Protein AF-A0A3D3RMQ7-F1 (afdb_monomer_lite)

Sequence (126 aa):
MVFPMMIIYILFLIFCTLYFTKMICRNYLRGLPLRHGQNEIISTIITLFIIVGQFLIPSIKQKLIIFLIFLLLLLLVYMIIGLHNRTNHSGNELLFFQREIHRDKVYIYLSIGLLLITLVFVYFTT

Radius of gyration: 16.41 Å; chains: 1; bounding box: 41×20×53 Å

Structure (mmCIF, N/CA/C/O backbone):
data_AF-A0A3D3RMQ7-F1
#
_entry.id   AF-A0A3D3RMQ7-F1
#
loop_
_atom_site.group_PDB
_atom_site.id
_atom_site.type_symbol
_atom_site.label_atom_id
_atom_site.label_alt_id
_atom_site.label_comp_id
_atom_site.label_asym_id
_atom_site.label_entity_id
_atom_site.label_seq_id
_atom_site.pdbx_PDB_ins_code
_atom_site.Cartn_x
_atom_site.Cartn_y
_atom_site.Cartn_z
_atom_site.occupancy
_atom_site.B_iso_or_equiv
_atom_site.auth_seq_id
_atom_site.auth_comp_id
_atom_site.auth_asym_id
_atom_site.auth_atom_id
_atom_site.pdbx_PDB_model_num
ATOM 1 N N . MET A 1 1 ? -4.777 10.181 28.155 1.00 53.06 1 MET A N 1
ATOM 2 C CA . MET A 1 1 ? -3.502 10.340 27.411 1.00 53.06 1 MET A CA 1
ATOM 3 C C . MET A 1 1 ? -3.515 9.704 26.002 1.00 53.06 1 MET A C 1
ATOM 5 O O . MET A 1 1 ? -2.459 9.438 25.452 1.00 53.06 1 MET A O 1
ATOM 9 N N . VAL A 1 2 ? -4.685 9.493 25.374 1.00 59.34 2 VAL A N 1
ATOM 10 C CA . VAL A 1 2 ? -4.815 8.739 24.099 1.00 59.34 2 VAL A CA 1
ATOM 11 C C . VAL A 1 2 ? -4.681 9.628 22.850 1.00 59.34 2 VAL A C 1
ATOM 13 O O . VAL A 1 2 ? -4.160 9.203 21.824 1.00 59.34 2 VAL A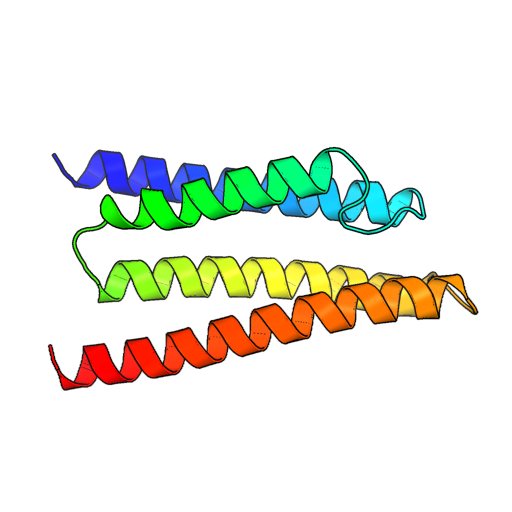 O 1
ATOM 16 N N . PHE A 1 3 ? -5.086 10.894 22.954 1.00 65.12 3 PHE A N 1
ATOM 17 C CA . PHE A 1 3 ? -5.038 11.870 21.861 1.00 65.12 3 PHE A CA 1
ATOM 18 C C . PHE A 1 3 ? -3.634 12.131 21.266 1.00 65.12 3 PHE A C 1
ATOM 20 O O . PHE A 1 3 ? -3.513 12.097 20.041 1.00 65.12 3 PHE A O 1
ATOM 27 N N . PRO A 1 4 ? -2.560 12.341 22.064 1.00 78.06 4 PRO A N 1
ATOM 28 C CA . PRO A 1 4 ? -1.233 12.607 21.498 1.00 78.06 4 PRO A CA 1
ATOM 29 C C . PRO A 1 4 ? -0.668 11.398 20.741 1.00 78.06 4 PRO A C 1
ATOM 31 O O . PRO A 1 4 ? -0.054 11.567 19.693 1.00 78.06 4 PRO A O 1
ATOM 34 N N . MET A 1 5 ? -0.939 10.175 21.209 1.00 76.06 5 MET A N 1
ATOM 35 C CA . MET A 1 5 ? -0.462 8.946 20.561 1.00 76.06 5 MET A CA 1
ATOM 36 C C . MET A 1 5 ? -1.142 8.706 19.208 1.00 76.06 5 MET A C 1
ATOM 38 O O . MET A 1 5 ? -0.488 8.281 18.258 1.00 76.06 5 MET A O 1
ATOM 42 N N . MET A 1 6 ? -2.432 9.038 19.086 1.00 80.56 6 MET A N 1
ATOM 43 C CA . MET A 1 6 ? -3.159 8.956 17.815 1.00 80.56 6 MET A CA 1
ATOM 44 C C . MET A 1 6 ? -2.609 9.944 16.777 1.00 80.56 6 MET A C 1
ATOM 46 O O . MET A 1 6 ? -2.425 9.573 15.620 1.00 80.56 6 MET A O 1
ATOM 50 N N . ILE A 1 7 ? -2.293 11.177 17.189 1.00 84.00 7 ILE A N 1
ATOM 51 C CA . ILE A 1 7 ? -1.677 12.184 16.309 1.00 84.00 7 ILE A CA 1
ATOM 52 C C . ILE A 1 7 ? -0.298 11.710 15.837 1.00 84.00 7 ILE A C 1
ATOM 54 O O . ILE A 1 7 ? -0.013 11.759 14.641 1.00 84.00 7 ILE A O 1
ATOM 58 N N . ILE A 1 8 ? 0.534 11.197 16.749 1.00 85.31 8 ILE A N 1
ATOM 59 C CA . ILE A 1 8 ? 1.855 10.643 16.415 1.00 85.31 8 ILE A CA 1
ATOM 60 C C . ILE A 1 8 ? 1.723 9.497 15.407 1.00 85.31 8 ILE A C 1
ATOM 62 O O . ILE A 1 8 ? 2.475 9.445 14.436 1.00 85.31 8 ILE A O 1
ATOM 66 N N . TYR A 1 9 ? 0.748 8.605 15.591 1.00 84.69 9 TYR A N 1
ATOM 67 C CA . TYR A 1 9 ? 0.524 7.494 14.671 1.00 84.69 9 TYR A CA 1
ATOM 68 C C . TYR A 1 9 ? 0.046 7.953 13.284 1.00 84.69 9 TYR A C 1
ATOM 70 O O . TYR A 1 9 ? 0.517 7.440 12.271 1.00 84.69 9 TYR A O 1
ATOM 78 N N . ILE A 1 10 ? -0.833 8.957 13.208 1.00 85.00 10 ILE A N 1
ATOM 79 C CA . ILE A 1 10 ? -1.254 9.543 11.925 1.00 85.00 10 ILE A CA 1
ATOM 80 C C . ILE A 1 10 ? -0.061 10.191 11.213 1.00 85.00 10 ILE A C 1
ATOM 82 O O . ILE A 1 10 ? 0.135 9.964 10.020 1.00 85.00 10 ILE A O 1
ATOM 86 N N . LEU A 1 11 ? 0.771 10.949 11.933 1.00 89.19 11 LEU A N 1
ATOM 87 C CA . LEU A 1 11 ? 1.998 11.521 11.372 1.00 89.19 11 LEU A CA 1
ATOM 88 C C . LEU A 1 11 ? 2.936 10.421 10.865 1.00 89.19 11 LEU A C 1
ATOM 90 O O . LEU A 1 11 ? 3.430 10.510 9.743 1.00 89.19 11 LEU A O 1
ATOM 94 N N . PHE A 1 12 ? 3.124 9.355 11.645 1.00 88.06 12 PHE A N 1
ATOM 95 C CA . PHE A 1 12 ? 3.898 8.185 11.237 1.00 88.06 12 PHE A CA 1
ATOM 96 C C . PHE A 1 12 ? 3.358 7.569 9.938 1.00 88.06 12 PHE A C 1
ATOM 98 O O . PHE A 1 12 ? 4.131 7.345 9.010 1.00 88.06 12 PHE A O 1
ATOM 105 N N . LEU A 1 13 ? 2.040 7.384 9.809 1.00 87.62 13 LEU A N 1
ATOM 106 C CA . LEU A 1 13 ? 1.416 6.882 8.580 1.00 87.62 13 LEU A CA 1
ATOM 107 C C . LEU A 1 13 ? 1.660 7.791 7.372 1.00 87.62 13 LEU A C 1
ATOM 109 O O . LEU A 1 13 ? 1.935 7.292 6.276 1.00 87.62 13 LEU A O 1
ATOM 113 N N . ILE A 1 14 ? 1.595 9.110 7.558 1.00 89.62 14 ILE A N 1
ATOM 114 C CA . ILE A 1 14 ? 1.910 10.081 6.503 1.00 89.62 14 ILE A CA 1
ATOM 115 C C . ILE A 1 14 ? 3.372 9.921 6.073 1.00 89.62 14 ILE A C 1
ATOM 117 O O . ILE A 1 14 ? 3.645 9.779 4.880 1.00 89.62 14 ILE A O 1
ATOM 121 N N . PHE A 1 15 ? 4.312 9.856 7.022 1.00 90.88 15 PHE A N 1
ATOM 122 C CA . PHE A 1 15 ? 5.728 9.638 6.718 1.00 90.88 15 PHE A CA 1
ATOM 123 C C . PHE A 1 15 ? 5.977 8.308 6.003 1.00 90.88 15 PHE A C 1
ATOM 125 O O . PHE A 1 15 ? 6.708 8.282 5.013 1.00 90.88 15 PHE A O 1
ATOM 132 N N . CYS A 1 16 ? 5.337 7.220 6.436 1.00 88.81 16 CYS A N 1
ATOM 133 C CA . CYS A 1 16 ? 5.419 5.929 5.758 1.00 88.81 16 CYS A CA 1
ATOM 134 C C . CYS A 1 16 ? 4.881 6.007 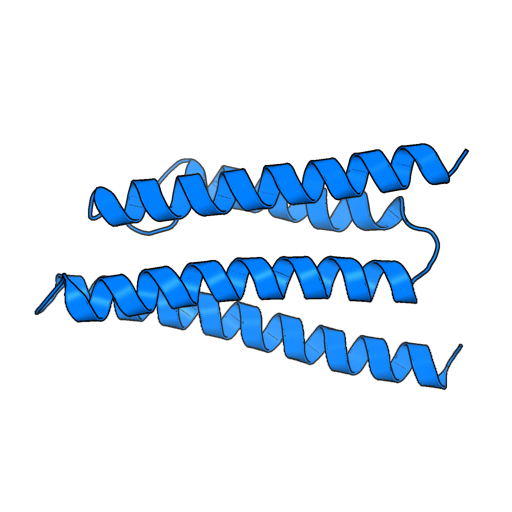4.326 1.00 88.81 16 CYS A C 1
ATOM 136 O O . CYS A 1 16 ? 5.506 5.481 3.410 1.00 88.81 16 CYS A O 1
ATOM 138 N N . THR A 1 17 ? 3.765 6.704 4.106 1.00 88.75 17 THR A N 1
ATOM 139 C CA . THR A 1 17 ? 3.175 6.888 2.769 1.00 88.75 17 THR A CA 1
ATOM 140 C C . THR A 1 17 ? 4.103 7.681 1.847 1.00 88.75 17 THR A C 1
ATOM 142 O O . THR A 1 17 ? 4.327 7.293 0.697 1.00 88.75 17 THR A O 1
ATOM 145 N N . LEU A 1 18 ? 4.694 8.768 2.352 1.00 91.50 18 LEU A N 1
ATOM 146 C CA . LEU A 1 18 ? 5.681 9.565 1.619 1.00 91.50 18 LEU A CA 1
ATOM 147 C C . LEU A 1 18 ? 6.934 8.744 1.300 1.00 91.50 18 LEU A C 1
ATOM 149 O O . LEU A 1 18 ? 7.438 8.793 0.177 1.00 91.50 18 LEU A O 1
ATOM 153 N N . TYR A 1 19 ? 7.411 7.957 2.266 1.00 90.06 19 TYR A N 1
ATOM 154 C CA . TYR A 1 19 ? 8.545 7.061 2.085 1.00 90.06 19 TYR A CA 1
ATOM 155 C C . TYR A 1 19 ? 8.268 6.018 1.000 1.00 90.06 19 TYR A C 1
ATOM 157 O O . TYR A 1 19 ? 9.067 5.895 0.071 1.00 90.06 19 TYR A O 1
ATOM 165 N N . PHE A 1 20 ? 7.126 5.323 1.067 1.00 87.69 20 PHE A N 1
ATOM 166 C CA . PHE A 1 20 ? 6.723 4.340 0.061 1.00 87.69 20 PHE A CA 1
ATOM 167 C C . PHE A 1 20 ? 6.641 4.962 -1.324 1.00 87.69 20 PHE A C 1
ATOM 169 O O . PHE A 1 20 ? 7.263 4.457 -2.253 1.00 87.69 20 PHE A O 1
ATOM 176 N N . THR A 1 21 ? 5.957 6.099 -1.453 1.00 90.62 21 THR A N 1
ATOM 177 C CA . THR A 1 21 ? 5.865 6.825 -2.725 1.00 90.62 21 THR A CA 1
ATOM 178 C C . THR A 1 21 ? 7.252 7.141 -3.279 1.00 90.62 21 THR A C 1
ATOM 180 O O . THR A 1 21 ? 7.558 6.804 -4.420 1.00 90.62 21 THR A O 1
ATOM 183 N N . LYS A 1 22 ? 8.135 7.729 -2.462 1.00 92.25 22 LYS A N 1
ATOM 184 C CA . LYS A 1 22 ? 9.502 8.080 -2.871 1.00 92.25 22 LYS A CA 1
ATOM 185 C C . LYS A 1 22 ? 10.302 6.855 -3.311 1.00 92.25 22 LYS A C 1
ATOM 187 O O . LYS A 1 22 ? 11.032 6.917 -4.297 1.00 92.25 22 LYS A O 1
ATOM 192 N N . MET A 1 23 ? 10.189 5.757 -2.574 1.00 90.56 23 MET A N 1
ATOM 193 C CA . MET A 1 23 ? 10.914 4.520 -2.838 1.00 90.56 23 MET A CA 1
ATOM 194 C C . MET A 1 23 ? 10.419 3.832 -4.121 1.00 90.56 23 MET A C 1
ATOM 196 O O . MET A 1 23 ? 11.251 3.512 -4.972 1.00 90.56 23 MET A O 1
ATOM 200 N N . ILE A 1 24 ? 9.101 3.711 -4.315 1.00 90.94 24 ILE A N 1
ATOM 201 C CA . ILE A 1 24 ? 8.499 3.157 -5.537 1.00 90.94 24 ILE A CA 1
ATOM 202 C C . ILE A 1 24 ? 8.884 4.020 -6.747 1.00 90.94 24 ILE A C 1
ATOM 204 O O . ILE A 1 24 ? 9.401 3.494 -7.731 1.00 90.94 24 ILE A O 1
A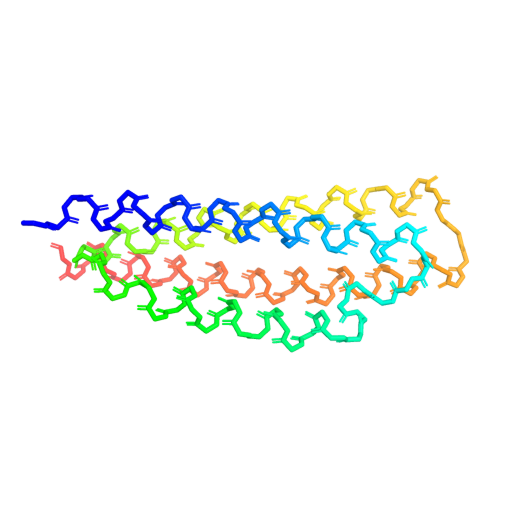TOM 208 N N . CYS A 1 25 ? 8.719 5.346 -6.664 1.00 90.31 25 CYS A N 1
ATOM 209 C CA . CYS A 1 25 ? 9.077 6.261 -7.752 1.00 90.31 25 CYS A CA 1
ATOM 210 C C . CYS A 1 25 ? 10.568 6.189 -8.103 1.00 90.31 25 CYS A C 1
ATOM 212 O O . CYS A 1 25 ? 10.926 6.173 -9.277 1.00 90.31 25 CYS A O 1
ATOM 214 N N . ARG A 1 26 ? 11.454 6.109 -7.102 1.00 91.62 26 ARG A N 1
ATOM 215 C CA . ARG A 1 26 ? 12.900 5.994 -7.334 1.00 91.62 26 ARG A CA 1
ATOM 216 C C . ARG A 1 26 ? 13.259 4.716 -8.089 1.00 91.62 26 ARG A C 1
ATOM 218 O O . ARG A 1 26 ? 14.104 4.769 -8.975 1.00 91.62 26 ARG A O 1
ATOM 225 N N . ASN A 1 27 ? 12.671 3.581 -7.716 1.00 91.62 27 ASN A N 1
ATOM 226 C CA . ASN A 1 27 ? 12.965 2.306 -8.370 1.00 91.62 27 ASN A CA 1
ATOM 227 C C . ASN A 1 27 ? 12.389 2.274 -9.788 1.00 91.62 27 ASN A C 1
ATOM 229 O O . ASN A 1 27 ? 13.093 1.888 -10.717 1.00 91.62 27 ASN A O 1
ATOM 233 N N . TYR A 1 28 ? 11.171 2.792 -9.953 1.00 91.00 28 TYR A N 1
ATOM 234 C CA . TYR A 1 28 ? 10.522 2.951 -11.249 1.00 91.00 28 TYR A CA 1
ATOM 235 C C . TYR A 1 28 ? 11.371 3.786 -12.223 1.00 91.00 28 TYR A C 1
ATOM 237 O O . TYR A 1 28 ? 11.666 3.330 -13.323 1.00 91.00 28 TYR A O 1
ATOM 245 N N . LEU A 1 29 ? 11.857 4.960 -11.798 1.00 89.25 29 LEU A N 1
ATOM 246 C CA . LEU A 1 29 ? 12.722 5.822 -12.621 1.00 89.25 29 LEU A CA 1
ATOM 247 C C . LEU A 1 29 ? 14.082 5.191 -12.961 1.00 89.25 29 LEU A C 1
ATOM 249 O O . LEU A 1 29 ? 14.746 5.635 -13.891 1.00 89.25 29 LEU A O 1
ATOM 253 N N . ARG A 1 30 ? 14.522 4.185 -12.199 1.00 90.06 30 ARG A N 1
ATOM 254 C CA . ARG A 1 30 ? 15.784 3.465 -12.423 1.00 90.06 30 ARG A CA 1
ATOM 255 C C . ARG A 1 30 ? 15.615 2.185 -13.244 1.00 90.06 30 ARG A C 1
ATOM 257 O O . ARG A 1 30 ? 16.593 1.462 -13.398 1.00 90.06 30 ARG A O 1
ATOM 264 N N . GLY A 1 31 ? 14.407 1.869 -13.716 1.00 88.81 31 GLY A N 1
ATOM 265 C CA . GLY A 1 31 ? 14.156 0.615 -14.433 1.00 88.81 31 GLY A CA 1
ATOM 266 C C . GLY A 1 31 ? 14.214 -0.631 -13.537 1.00 88.81 31 GLY A C 1
ATOM 267 O O . GLY A 1 31 ? 14.361 -1.742 -14.034 1.00 88.81 31 GLY A O 1
ATOM 268 N N . LEU A 1 32 ? 14.147 -0.464 -12.212 1.00 91.06 32 LEU A N 1
ATOM 269 C CA . LEU A 1 32 ? 14.256 -1.558 -11.246 1.00 91.06 32 LEU A CA 1
ATOM 270 C C . LEU A 1 32 ? 12.865 -2.040 -10.806 1.00 91.06 32 LEU A C 1
ATOM 272 O O . LEU A 1 32 ? 11.925 -1.240 -10.803 1.00 91.06 32 LEU A O 1
ATOM 276 N N . PRO A 1 33 ? 12.730 -3.302 -10.346 1.00 89.56 33 PRO A N 1
ATOM 277 C CA . PRO A 1 33 ? 11.514 -3.768 -9.681 1.00 89.56 33 PRO A CA 1
ATOM 278 C C . PRO A 1 33 ? 11.053 -2.777 -8.603 1.00 89.56 33 PRO A C 1
ATOM 280 O O . PRO A 1 33 ? 11.867 -2.245 -7.842 1.00 89.56 33 PRO A O 1
ATOM 283 N N . LEU A 1 34 ? 9.749 -2.532 -8.486 1.00 88.12 34 LEU A N 1
ATOM 284 C CA . LEU A 1 34 ? 9.205 -1.488 -7.610 1.00 88.12 34 LEU A CA 1
ATOM 285 C C . LEU A 1 34 ? 9.627 -1.676 -6.144 1.00 88.12 34 LEU A C 1
ATOM 287 O O . LEU A 1 34 ? 9.859 -0.696 -5.435 1.00 88.12 34 LEU A O 1
ATOM 291 N N . ARG A 1 35 ? 9.831 -2.926 -5.708 1.00 83.31 35 ARG A N 1
ATOM 292 C CA . ARG A 1 35 ? 10.314 -3.288 -4.362 1.00 83.31 35 ARG A CA 1
ATOM 293 C C . ARG A 1 35 ? 11.775 -3.755 -4.313 1.00 83.31 35 ARG A C 1
ATOM 295 O O . ARG A 1 35 ? 12.188 -4.353 -3.332 1.00 83.31 35 ARG A O 1
ATOM 302 N N . HIS A 1 36 ? 12.581 -3.466 -5.331 1.00 86.12 36 HIS A N 1
ATOM 303 C CA . HIS A 1 36 ? 13.916 -4.046 -5.504 1.00 86.12 36 HIS A CA 1
ATOM 304 C C . HIS A 1 36 ? 14.888 -3.831 -4.326 1.00 86.12 36 HIS A C 1
ATOM 306 O O . HIS A 1 36 ? 15.165 -2.688 -3.949 1.00 86.12 36 HIS A O 1
ATOM 312 N N . GLY A 1 37 ? 15.487 -4.917 -3.822 1.00 77.75 37 GLY A N 1
ATOM 313 C CA . GLY A 1 37 ? 16.580 -4.908 -2.839 1.00 77.75 37 GLY A CA 1
ATOM 314 C C . GLY A 1 37 ? 16.114 -4.763 -1.383 1.00 77.75 37 GLY A C 1
ATOM 315 O O . GLY A 1 37 ? 15.058 -5.255 -1.003 1.00 77.75 37 GLY A O 1
ATOM 316 N N . GLN A 1 38 ? 16.886 -4.045 -0.554 1.00 72.75 38 GLN A N 1
ATOM 317 C CA . GLN A 1 38 ? 16.584 -3.807 0.880 1.00 72.75 38 GLN A CA 1
ATOM 318 C C . GLN A 1 38 ? 15.209 -3.164 1.130 1.00 72.75 38 GLN A C 1
ATOM 320 O O . GLN A 1 38 ? 14.606 -3.296 2.190 1.00 72.75 38 GLN A O 1
ATOM 325 N N . ASN A 1 39 ? 14.715 -2.480 0.114 1.00 79.38 39 ASN A N 1
ATOM 326 C CA . ASN A 1 39 ? 13.386 -1.920 -0.029 1.00 79.38 39 ASN A CA 1
ATOM 327 C C . ASN A 1 39 ? 12.238 -2.906 0.272 1.00 79.38 39 ASN A C 1
ATOM 329 O O . ASN A 1 39 ? 11.238 -2.496 0.857 1.00 79.38 39 ASN A O 1
ATOM 333 N N . GLU A 1 40 ? 12.368 -4.187 -0.081 1.00 79.88 40 GLU A N 1
ATOM 334 C CA . GLU A 1 40 ? 11.354 -5.210 0.213 1.00 79.88 40 GLU A CA 1
ATOM 335 C C . GLU A 1 40 ? 11.286 -5.528 1.715 1.00 79.88 40 GLU A C 1
ATOM 337 O O . GLU A 1 40 ? 10.207 -5.573 2.315 1.00 79.88 40 GLU A O 1
ATOM 342 N N . ILE A 1 41 ? 12.453 -5.653 2.352 1.00 80.88 41 ILE A N 1
ATOM 343 C CA . ILE A 1 41 ? 12.580 -5.888 3.795 1.00 80.88 41 ILE A CA 1
ATOM 344 C C . ILE A 1 41 ? 12.054 -4.675 4.566 1.00 80.88 41 ILE A C 1
ATOM 346 O O . ILE A 1 41 ? 11.234 -4.822 5.471 1.00 80.88 41 ILE A O 1
ATOM 350 N N . ILE A 1 42 ? 12.464 -3.466 4.173 1.00 83.31 42 ILE A N 1
ATOM 351 C CA . ILE A 1 42 ? 12.000 -2.226 4.807 1.00 83.31 42 ILE A CA 1
ATOM 352 C C . ILE A 1 42 ? 10.486 -2.071 4.636 1.00 83.31 42 ILE A C 1
ATOM 354 O O . ILE A 1 42 ? 9.802 -1.724 5.596 1.00 83.31 42 ILE A O 1
ATOM 358 N N . SER A 1 43 ? 9.943 -2.387 3.455 1.00 81.38 43 SER A N 1
ATOM 359 C CA . SER A 1 43 ? 8.496 -2.396 3.233 1.00 81.38 43 SER A CA 1
ATOM 360 C C . SER A 1 43 ? 7.789 -3.330 4.209 1.00 81.38 43 SER A C 1
ATOM 362 O O . SER A 1 43 ? 6.786 -2.937 4.794 1.00 81.38 43 SER A O 1
ATOM 364 N N . THR A 1 44 ? 8.321 -4.534 4.412 1.00 83.25 44 THR A N 1
ATOM 365 C CA . THR A 1 44 ? 7.749 -5.529 5.329 1.00 83.25 44 THR A CA 1
ATOM 366 C C . THR A 1 44 ? 7.772 -5.036 6.777 1.00 83.25 44 THR A C 1
ATOM 368 O O . THR A 1 44 ? 6.761 -5.112 7.475 1.00 83.25 44 THR A O 1
ATOM 371 N N . ILE A 1 45 ? 8.895 -4.457 7.214 1.00 87.00 45 ILE A N 1
ATOM 372 C CA . ILE A 1 45 ? 9.046 -3.883 8.557 1.00 87.00 45 ILE A CA 1
ATOM 373 C C . ILE A 1 45 ? 8.051 -2.737 8.768 1.00 87.00 45 ILE A C 1
ATOM 375 O O . ILE A 1 45 ? 7.339 -2.716 9.771 1.00 87.00 45 ILE A O 1
ATOM 379 N N . ILE A 1 46 ? 7.947 -1.805 7.816 1.00 86.00 46 ILE A N 1
ATOM 380 C CA . ILE A 1 46 ? 7.001 -0.686 7.902 1.00 86.00 46 ILE A CA 1
ATOM 381 C C . ILE A 1 46 ? 5.561 -1.202 7.960 1.00 86.00 46 ILE A C 1
ATOM 383 O O . ILE A 1 46 ? 4.785 -0.734 8.790 1.00 86.00 46 ILE A O 1
ATOM 387 N N . THR A 1 47 ? 5.194 -2.185 7.132 1.00 84.44 47 THR A N 1
ATOM 388 C CA . THR A 1 47 ? 3.858 -2.792 7.175 1.00 84.44 47 THR A CA 1
ATOM 389 C C . THR A 1 47 ? 3.559 -3.399 8.547 1.00 84.44 47 THR A C 1
ATOM 391 O O . THR A 1 47 ? 2.470 -3.178 9.075 1.00 84.44 47 THR A O 1
ATOM 394 N N . LEU A 1 48 ? 4.522 -4.085 9.170 1.00 87.50 48 LEU A N 1
ATOM 395 C CA . LEU A 1 48 ? 4.365 -4.616 10.525 1.00 87.50 48 LEU A CA 1
ATOM 396 C C . LEU A 1 48 ? 4.134 -3.498 11.552 1.00 87.50 48 LEU A C 1
ATOM 398 O O . LEU A 1 48 ? 3.210 -3.591 12.359 1.00 87.50 48 LEU A O 1
ATOM 402 N N . PHE A 1 49 ? 4.914 -2.414 11.495 1.00 86.94 49 PHE A N 1
ATOM 403 C CA . PHE A 1 49 ? 4.724 -1.258 12.378 1.00 86.94 49 PHE A CA 1
ATOM 404 C C . PHE A 1 49 ? 3.368 -0.585 12.183 1.00 86.94 49 PHE A C 1
ATOM 406 O O . PHE A 1 49 ? 2.743 -0.177 13.160 1.00 86.94 49 PHE A O 1
ATOM 413 N N . ILE A 1 50 ? 2.885 -0.496 10.943 1.00 86.50 50 ILE A N 1
ATOM 414 C CA . ILE A 1 50 ? 1.545 0.012 10.655 1.00 86.50 50 ILE A CA 1
ATOM 415 C C . ILE A 1 50 ? 0.502 -0.871 11.342 1.00 86.50 50 ILE A C 1
ATOM 417 O O . ILE A 1 50 ? -0.340 -0.331 12.054 1.00 86.50 50 ILE A O 1
ATOM 421 N N . ILE A 1 51 ? 0.582 -2.198 11.198 1.00 85.50 51 ILE A N 1
ATOM 422 C CA . ILE A 1 51 ? -0.358 -3.146 11.820 1.00 85.50 51 ILE A CA 1
ATOM 423 C C . ILE A 1 51 ? -0.328 -3.034 13.350 1.00 85.50 51 ILE A C 1
ATOM 425 O O . ILE A 1 51 ? -1.378 -2.900 13.972 1.00 85.50 51 ILE A O 1
ATOM 429 N N . VAL A 1 52 ? 0.857 -3.033 13.966 1.00 86.06 52 VAL A N 1
ATOM 430 C CA . VAL A 1 52 ? 0.996 -2.940 15.429 1.00 86.06 52 VAL A CA 1
ATOM 431 C C . VAL A 1 52 ? 0.543 -1.573 15.949 1.00 86.06 52 VAL A C 1
ATOM 433 O O . VAL A 1 52 ? -0.153 -1.483 16.958 1.00 86.06 52 VAL A O 1
ATOM 436 N N . GLY A 1 53 ? 0.867 -0.488 15.247 1.00 82.44 53 GLY A N 1
ATOM 437 C CA . GLY A 1 53 ? 0.477 0.860 15.655 1.00 82.44 53 GLY A CA 1
ATOM 438 C C . GLY A 1 53 ? -1.041 1.088 15.672 1.00 82.44 53 GLY A C 1
ATOM 439 O O . GLY A 1 53 ? -1.514 1.939 16.422 1.00 82.44 53 GLY A O 1
ATOM 440 N N . GLN A 1 54 ? -1.831 0.275 14.957 1.00 82.00 54 GLN A N 1
ATOM 441 C CA . GLN A 1 54 ? -3.299 0.310 15.044 1.00 82.00 54 GLN A CA 1
ATOM 442 C C . GLN A 1 54 ? -3.824 -0.009 16.453 1.00 82.00 54 GLN A C 1
ATOM 444 O O . GLN A 1 54 ? -4.926 0.416 16.802 1.00 82.00 54 GLN A O 1
ATOM 449 N N . PHE A 1 55 ? -3.069 -0.725 17.297 1.00 83.75 55 PHE A N 1
ATOM 450 C CA . PHE A 1 55 ? -3.467 -0.980 18.687 1.00 83.75 55 PHE A CA 1
ATOM 451 C C . PHE A 1 55 ? -3.475 0.286 19.555 1.00 83.75 55 PHE A C 1
ATOM 453 O O . PHE A 1 55 ? -4.134 0.298 20.591 1.00 83.75 55 PHE A O 1
ATOM 460 N N . LEU A 1 56 ? -2.820 1.366 19.112 1.00 81.62 56 LEU A N 1
ATOM 461 C CA . LEU A 1 56 ? -2.808 2.656 19.809 1.00 81.62 56 LEU A CA 1
ATOM 462 C C . LEU A 1 56 ? -4.114 3.446 19.637 1.00 81.62 56 LEU A C 1
ATOM 464 O O . LEU A 1 56 ? -4.391 4.357 20.417 1.00 81.62 56 LEU A O 1
ATOM 468 N N . ILE A 1 57 ? -4.924 3.112 18.630 1.00 83.62 57 ILE A N 1
ATOM 469 C CA . ILE A 1 57 ? -6.242 3.714 18.417 1.00 83.62 57 ILE A CA 1
ATOM 470 C C . ILE A 1 57 ? -7.259 2.885 19.221 1.00 83.62 57 ILE A C 1
ATOM 472 O O . ILE A 1 57 ? -7.273 1.666 19.098 1.00 83.62 57 ILE A O 1
ATOM 476 N N . PRO A 1 58 ? -8.133 3.467 20.053 1.00 82.81 58 PRO A N 1
ATOM 477 C CA . PRO A 1 58 ? -9.130 2.677 20.780 1.00 82.81 58 PRO A CA 1
ATOM 478 C C . PRO A 1 58 ? -10.341 2.319 19.903 1.00 82.81 58 PRO A C 1
ATOM 480 O O . PRO A 1 58 ? -10.859 1.208 19.970 1.00 82.81 58 PRO A O 1
ATOM 483 N N . SER A 1 59 ? -10.784 3.241 19.045 1.00 88.12 59 SER A N 1
ATOM 484 C CA . SER A 1 59 ? -11.992 3.062 18.235 1.00 88.12 59 SER A CA 1
ATOM 485 C C . SER A 1 59 ? -11.737 2.173 17.020 1.00 88.12 59 SER A C 1
ATOM 487 O O . SER A 1 59 ? -10.964 2.526 16.131 1.00 88.12 59 SER A O 1
ATOM 489 N N . ILE A 1 60 ? -12.446 1.043 16.942 1.00 87.31 60 ILE A N 1
ATOM 490 C CA . ILE A 1 60 ? -12.387 0.117 15.801 1.00 87.31 60 ILE A CA 1
ATOM 491 C C . ILE A 1 60 ? -12.826 0.820 14.509 1.00 87.31 60 ILE A C 1
ATOM 493 O O . ILE A 1 60 ? -12.155 0.693 13.488 1.00 87.31 60 ILE A O 1
ATOM 497 N N . LYS A 1 61 ? -13.891 1.636 14.561 1.00 88.62 61 LYS A N 1
ATOM 498 C CA . LYS A 1 61 ? -14.362 2.422 13.406 1.00 88.62 61 LYS A CA 1
ATOM 499 C C . LYS A 1 61 ? -13.249 3.347 12.887 1.00 88.62 61 LYS A C 1
ATOM 501 O O . LYS A 1 61 ? -12.979 3.371 11.690 1.00 88.62 61 LYS A O 1
ATOM 506 N N . GLN A 1 62 ? -12.539 4.042 13.782 1.00 87.44 62 GLN A N 1
ATOM 507 C CA . GLN A 1 62 ? -11.420 4.916 13.398 1.00 87.44 62 GLN A CA 1
ATOM 508 C C . GLN A 1 62 ? -10.226 4.139 12.825 1.00 87.44 62 GLN A C 1
ATOM 510 O O . GLN A 1 62 ? -9.667 4.582 11.824 1.00 87.44 62 GLN A O 1
ATOM 515 N N . LYS A 1 63 ? -9.863 2.976 13.395 1.00 89.12 63 LYS A N 1
ATOM 516 C CA . LYS A 1 63 ? -8.804 2.100 12.849 1.00 89.12 63 LYS A CA 1
ATOM 517 C C . LYS A 1 63 ? -9.061 1.753 11.389 1.00 89.12 63 LYS A C 1
ATOM 519 O O . LYS A 1 63 ? -8.200 1.949 10.534 1.00 89.12 63 LYS A O 1
ATOM 524 N N . LEU A 1 64 ? -10.273 1.270 11.112 1.00 90.50 64 LEU A N 1
ATOM 525 C CA . LEU A 1 64 ? -10.681 0.835 9.779 1.00 90.50 64 LEU A CA 1
ATOM 526 C C . LEU A 1 64 ? -10.667 1.998 8.782 1.00 90.50 64 LEU A C 1
ATOM 528 O O . LEU A 1 64 ? -10.141 1.841 7.685 1.00 90.50 64 LEU A O 1
ATOM 532 N N . ILE A 1 65 ? -11.169 3.175 9.176 1.00 89.12 65 ILE A N 1
ATOM 533 C CA . ILE A 1 65 ? -11.151 4.379 8.330 1.00 89.12 65 ILE A CA 1
ATOM 534 C C . ILE A 1 65 ? -9.714 4.817 8.021 1.00 89.12 65 ILE A C 1
ATOM 536 O O . ILE A 1 65 ? -9.385 5.068 6.864 1.00 89.12 65 ILE A O 1
ATOM 540 N N . ILE A 1 66 ? -8.841 4.887 9.028 1.00 88.25 66 ILE A N 1
ATOM 541 C CA . ILE A 1 66 ? -7.444 5.306 8.844 1.00 88.25 66 ILE A CA 1
ATOM 542 C C . ILE A 1 66 ? -6.705 4.333 7.917 1.00 88.25 66 ILE A C 1
ATOM 544 O O . ILE A 1 66 ? -5.989 4.760 7.010 1.00 88.25 66 ILE A O 1
ATOM 548 N N . PHE A 1 67 ? -6.907 3.028 8.102 1.00 89.00 67 PHE A N 1
ATOM 549 C CA . PHE A 1 67 ? -6.277 2.014 7.262 1.00 89.00 67 PHE A CA 1
ATOM 550 C C . PHE A 1 67 ? -6.833 2.017 5.826 1.00 89.00 67 PHE A C 1
ATOM 552 O O . PHE A 1 67 ? -6.075 1.856 4.869 1.00 89.00 67 PHE A O 1
ATOM 559 N N . LEU A 1 68 ? -8.129 2.302 5.654 1.00 92.06 68 LEU A N 1
ATOM 560 C CA . LEU A 1 68 ? -8.745 2.507 4.343 1.00 92.06 68 LEU A CA 1
ATOM 561 C C . LEU A 1 68 ? -8.135 3.713 3.613 1.00 92.06 68 LEU A C 1
ATOM 563 O O . LEU A 1 68 ? -7.758 3.588 2.450 1.00 92.06 68 LEU A O 1
ATOM 567 N N . ILE A 1 69 ? -7.980 4.857 4.291 1.00 91.38 69 ILE A N 1
ATOM 568 C CA . ILE A 1 69 ? -7.341 6.055 3.719 1.00 91.38 69 ILE A CA 1
ATOM 569 C C . ILE A 1 69 ? -5.910 5.737 3.269 1.00 91.38 69 ILE A C 1
ATOM 571 O O . ILE A 1 69 ? -5.525 6.091 2.156 1.00 91.38 69 ILE A O 1
ATOM 575 N N . PHE A 1 70 ? -5.136 5.027 4.095 1.00 89.94 70 PHE A N 1
ATOM 576 C CA . PHE A 1 70 ? -3.776 4.616 3.745 1.00 89.94 70 PHE A CA 1
ATOM 577 C C . PHE A 1 70 ? -3.732 3.768 2.461 1.00 89.94 70 PHE A C 1
ATOM 579 O O . PHE A 1 70 ? -2.941 4.047 1.558 1.00 89.94 70 PHE A O 1
ATOM 586 N N . LEU A 1 71 ? -4.612 2.770 2.334 1.00 92.38 71 LEU A N 1
ATOM 587 C CA . LEU A 1 71 ? -4.681 1.931 1.133 1.00 92.38 71 LEU A CA 1
ATOM 588 C C . LEU A 1 71 ? -5.144 2.702 -0.105 1.00 92.38 71 LEU A C 1
ATOM 590 O O . LEU A 1 71 ? -4.632 2.451 -1.195 1.00 92.38 71 LEU A O 1
ATOM 594 N N . LEU A 1 72 ? -6.069 3.654 0.045 1.00 95.06 72 LEU A N 1
ATOM 595 C CA . LEU A 1 72 ? -6.505 4.524 -1.050 1.00 95.06 72 LEU A CA 1
ATOM 596 C C . LEU A 1 72 ? -5.370 5.430 -1.542 1.00 95.06 72 LEU A C 1
ATOM 598 O O . LEU A 1 72 ? -5.198 5.590 -2.751 1.00 95.06 72 LEU A O 1
ATOM 602 N N . LEU A 1 73 ? -4.557 5.974 -0.632 1.00 92.88 73 LEU A N 1
ATOM 603 C CA . LEU A 1 73 ? -3.365 6.745 -0.994 1.00 92.88 73 LEU A CA 1
ATOM 604 C C . LEU A 1 73 ? -2.348 5.878 -1.743 1.00 92.88 73 LEU A C 1
ATOM 606 O O . LEU A 1 73 ? -1.838 6.285 -2.786 1.00 92.88 73 LEU A O 1
ATOM 610 N N . LEU A 1 74 ? -2.091 4.659 -1.265 1.00 91.50 74 LEU A N 1
ATOM 611 C CA . LEU A 1 74 ? -1.192 3.731 -1.948 1.00 91.50 74 LEU A CA 1
ATOM 612 C C . LEU A 1 74 ? -1.728 3.344 -3.337 1.00 91.50 74 LEU A C 1
ATOM 614 O O . LEU A 1 74 ? -0.973 3.316 -4.311 1.00 91.50 74 LEU A O 1
ATOM 618 N N . LEU A 1 75 ? -3.037 3.104 -3.457 1.00 95.44 75 LEU A N 1
ATOM 619 C CA . LEU A 1 75 ? -3.693 2.840 -4.736 1.00 95.44 75 LEU A CA 1
ATOM 620 C C . LEU A 1 75 ? -3.499 4.004 -5.714 1.00 95.44 75 LEU A C 1
ATOM 622 O O . LEU A 1 75 ? -3.178 3.769 -6.880 1.00 95.44 75 LEU A O 1
ATOM 626 N N . LEU A 1 76 ? -3.658 5.244 -5.243 1.00 95.31 76 LEU A N 1
ATOM 627 C CA . LEU A 1 76 ? -3.453 6.451 -6.044 1.00 95.31 76 LEU A CA 1
ATOM 628 C C . LEU A 1 76 ? -2.028 6.514 -6.609 1.00 95.31 76 LEU A C 1
ATOM 630 O O . LEU A 1 76 ? -1.864 6.767 -7.802 1.00 95.31 76 LEU A O 1
ATOM 634 N N . VAL A 1 77 ? -1.009 6.197 -5.804 1.00 93.38 77 VAL A N 1
ATOM 635 C CA . VAL A 1 77 ? 0.392 6.126 -6.259 1.00 93.38 77 VAL A CA 1
ATOM 636 C C . VAL A 1 77 ? 0.540 5.123 -7.407 1.00 93.38 77 VAL A C 1
ATOM 638 O O . VAL A 1 77 ? 1.059 5.468 -8.469 1.00 93.38 77 VAL A O 1
ATOM 641 N N . TYR A 1 78 ? 0.011 3.905 -7.258 1.00 94.50 78 TYR A N 1
ATOM 642 C CA . TYR A 1 78 ? 0.049 2.899 -8.327 1.00 94.50 78 TYR A CA 1
ATOM 643 C C . TYR A 1 78 ? -0.792 3.281 -9.554 1.00 94.50 78 TYR A C 1
ATOM 645 O O . TYR A 1 78 ? -0.513 2.825 -10.667 1.00 94.50 78 TYR A O 1
ATOM 653 N N . MET A 1 79 ? -1.843 4.089 -9.398 1.00 95.44 79 MET A N 1
ATOM 654 C CA . MET A 1 79 ? -2.584 4.643 -10.533 1.00 95.44 79 MET A CA 1
ATOM 655 C C . MET A 1 79 ? -1.746 5.655 -11.309 1.00 95.44 79 MET A C 1
ATOM 657 O O . MET A 1 79 ? -1.648 5.516 -12.527 1.00 95.44 79 MET A O 1
ATOM 661 N N . ILE A 1 80 ? -1.091 6.589 -10.618 1.00 95.44 80 ILE A N 1
ATOM 662 C CA . ILE A 1 80 ? -0.221 7.602 -11.231 1.00 95.44 80 ILE A CA 1
ATOM 663 C C . ILE A 1 80 ? 0.948 6.935 -11.964 1.00 95.44 80 ILE A C 1
ATOM 665 O O . ILE A 1 80 ? 1.176 7.220 -13.137 1.00 95.44 80 ILE A O 1
ATOM 669 N N . ILE A 1 81 ? 1.641 5.990 -11.322 1.00 94.12 81 ILE A N 1
ATOM 670 C CA . ILE A 1 81 ? 2.751 5.258 -11.955 1.00 94.12 81 ILE A CA 1
ATOM 671 C C . ILE A 1 81 ? 2.247 4.420 -13.131 1.00 94.12 81 ILE A C 1
ATOM 673 O O . ILE A 1 81 ? 2.884 4.373 -14.176 1.00 94.12 81 ILE A O 1
ATOM 677 N N . GLY A 1 82 ? 1.075 3.793 -13.002 1.00 94.88 82 GLY A N 1
ATOM 678 C CA . GLY A 1 82 ? 0.462 3.043 -14.098 1.00 94.88 82 GLY A CA 1
ATOM 679 C C . GLY A 1 82 ? 0.134 3.914 -15.309 1.00 94.88 82 GLY A C 1
ATOM 680 O O . GLY A 1 82 ? 0.331 3.470 -16.439 1.00 94.88 82 GLY A O 1
ATOM 681 N N . LEU A 1 83 ? -0.335 5.144 -15.083 1.00 95.44 83 LEU A N 1
ATOM 682 C CA . LEU A 1 83 ? -0.566 6.118 -16.146 1.00 95.44 83 LEU A CA 1
ATOM 683 C C . LEU A 1 83 ? 0.759 6.520 -16.798 1.00 95.44 83 LEU A C 1
ATOM 685 O O . LEU A 1 83 ? 0.894 6.402 -18.012 1.00 95.44 83 LEU A O 1
ATOM 689 N N . HIS A 1 84 ? 1.747 6.897 -15.986 1.00 94.75 84 HIS A N 1
ATOM 690 C CA . HIS A 1 84 ? 3.070 7.284 -16.463 1.00 94.75 84 HIS A CA 1
ATOM 691 C C . HIS A 1 84 ? 3.757 6.162 -17.263 1.00 94.75 84 HIS A C 1
ATOM 693 O O . HIS A 1 84 ? 4.393 6.430 -18.278 1.00 94.75 84 HIS A O 1
ATOM 699 N N . ASN A 1 85 ? 3.613 4.901 -16.851 1.00 94.88 85 ASN A N 1
ATOM 700 C CA . ASN A 1 85 ? 4.167 3.744 -17.558 1.00 94.88 85 ASN A CA 1
ATOM 701 C C . ASN A 1 85 ? 3.570 3.587 -18.958 1.00 94.88 85 ASN A C 1
ATOM 703 O O . ASN A 1 85 ? 4.305 3.360 -19.912 1.00 94.88 85 ASN A O 1
ATOM 707 N N . ARG A 1 86 ? 2.251 3.768 -19.096 1.00 94.12 86 ARG A N 1
ATOM 708 C CA . ARG A 1 86 ? 1.558 3.682 -20.393 1.00 94.12 86 ARG A CA 1
ATOM 709 C C . ARG A 1 86 ? 1.960 4.788 -21.362 1.00 94.12 86 ARG A C 1
ATOM 711 O O . ARG A 1 86 ? 1.905 4.565 -22.563 1.00 94.12 86 ARG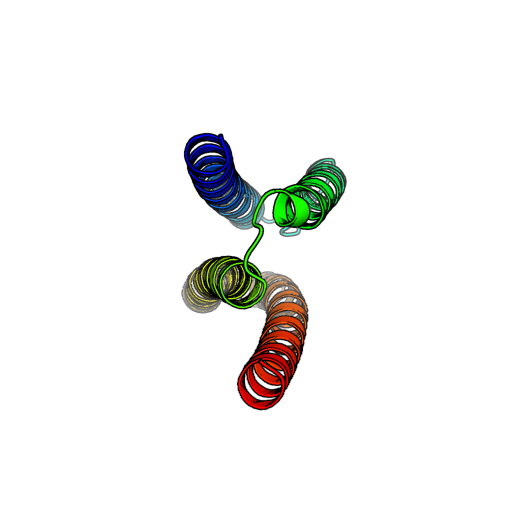 A O 1
ATOM 718 N N . THR A 1 87 ? 2.312 5.967 -20.853 1.00 93.44 87 THR A N 1
ATOM 719 C CA . THR A 1 87 ? 2.683 7.114 -21.691 1.00 93.44 87 THR A CA 1
ATOM 720 C C . THR A 1 87 ? 4.167 7.149 -22.040 1.00 93.44 87 THR A C 1
ATOM 722 O O . THR A 1 87 ? 4.512 7.714 -23.069 1.00 93.44 87 THR A O 1
ATOM 725 N N . ASN A 1 88 ? 5.041 6.578 -21.201 1.00 91.62 88 ASN A N 1
ATOM 726 C CA . ASN A 1 88 ? 6.493 6.769 -21.322 1.00 91.62 88 ASN A CA 1
ATOM 727 C C . ASN A 1 88 ? 7.290 5.499 -21.639 1.00 91.62 88 ASN A C 1
ATOM 729 O O . ASN A 1 88 ? 8.443 5.613 -22.043 1.00 91.62 88 ASN A O 1
ATOM 733 N N . HIS A 1 89 ? 6.724 4.303 -21.466 1.00 92.25 89 HIS A N 1
ATOM 734 C CA . HIS A 1 89 ? 7.413 3.048 -21.774 1.00 92.25 89 HIS A CA 1
ATOM 735 C C . HIS A 1 89 ? 6.697 2.273 -22.883 1.00 92.25 89 HIS A C 1
ATOM 737 O O . HIS A 1 89 ? 5.491 2.404 -23.091 1.00 92.25 89 HIS A O 1
ATOM 743 N N . SER A 1 90 ? 7.444 1.418 -23.582 1.00 92.50 90 SER A N 1
ATOM 744 C CA . SER A 1 90 ? 6.918 0.525 -24.620 1.00 92.50 90 SER A CA 1
ATOM 745 C C . SER A 1 90 ? 7.577 -0.859 -24.549 1.00 92.50 90 SER A C 1
ATOM 747 O O . SER A 1 90 ? 8.549 -1.065 -23.821 1.00 92.50 90 SER A O 1
ATOM 749 N N . GLY A 1 91 ? 7.014 -1.839 -25.260 1.00 94.12 91 GLY A N 1
ATOM 750 C CA . GLY A 1 91 ? 7.580 -3.187 -25.352 1.00 94.12 91 GLY A CA 1
ATOM 751 C C . GLY A 1 91 ? 7.705 -3.906 -24.002 1.00 94.12 91 GLY A C 1
ATOM 752 O O . GLY A 1 91 ? 6.766 -3.942 -23.204 1.00 94.12 91 GLY A O 1
ATOM 753 N N . ASN A 1 92 ? 8.872 -4.506 -23.754 1.00 93.06 92 ASN A N 1
ATOM 754 C CA . ASN A 1 92 ? 9.104 -5.363 -22.588 1.00 93.06 92 ASN A CA 1
ATOM 755 C C . ASN A 1 92 ? 9.081 -4.595 -21.260 1.00 93.06 92 ASN A C 1
ATOM 757 O O . ASN A 1 92 ? 8.567 -5.116 -20.272 1.00 93.06 92 ASN A O 1
ATOM 761 N N . GLU A 1 93 ? 9.584 -3.360 -21.232 1.00 89.75 93 GLU A N 1
ATOM 762 C CA . GLU A 1 93 ? 9.607 -2.531 -20.019 1.00 89.75 93 GLU A CA 1
ATOM 763 C C . GLU A 1 93 ? 8.194 -2.128 -19.587 1.00 89.75 93 GLU A C 1
ATOM 765 O O . GLU A 1 93 ? 7.843 -2.239 -18.409 1.00 89.75 93 GLU A O 1
ATOM 770 N N . LEU A 1 94 ? 7.344 -1.758 -20.555 1.00 94.00 94 LEU A N 1
ATOM 771 C CA . LEU A 1 94 ? 5.928 -1.483 -20.311 1.00 94.00 94 LEU A CA 1
ATOM 772 C C . LEU A 1 94 ? 5.250 -2.692 -19.657 1.00 94.00 94 LEU A C 1
ATOM 774 O O . LEU A 1 94 ? 4.604 -2.542 -18.617 1.00 94.00 94 LEU A O 1
ATOM 778 N N . LEU A 1 95 ? 5.410 -3.879 -20.254 1.00 94.88 95 LEU A N 1
ATOM 779 C CA . LEU A 1 95 ? 4.792 -5.120 -19.778 1.00 94.88 95 LEU A CA 1
ATOM 780 C C . LEU A 1 95 ? 5.310 -5.532 -18.398 1.00 94.88 95 LEU A C 1
ATOM 782 O O . LEU A 1 95 ? 4.523 -5.981 -17.561 1.00 94.88 95 LEU A O 1
ATOM 786 N N . PHE A 1 96 ? 6.609 -5.355 -18.151 1.00 94.69 96 PHE A N 1
ATOM 787 C CA . PHE A 1 96 ? 7.237 -5.628 -16.864 1.00 94.69 96 PHE A CA 1
ATOM 788 C C . PHE A 1 96 ? 6.596 -4.789 -15.751 1.00 94.69 96 PHE A C 1
ATOM 790 O O . PHE A 1 96 ? 6.007 -5.342 -14.817 1.00 94.69 96 PHE A O 1
ATOM 797 N N . PHE A 1 97 ? 6.608 -3.460 -15.888 1.00 94.31 97 PHE A N 1
ATOM 798 C CA . PHE A 1 97 ? 6.025 -2.572 -14.882 1.00 94.31 97 PHE A CA 1
ATOM 799 C C . PHE A 1 97 ? 4.510 -2.714 -14.786 1.00 94.31 97 PHE A C 1
ATOM 801 O O . PHE A 1 97 ? 3.955 -2.674 -13.691 1.00 94.31 97 PHE A O 1
ATOM 808 N N . GLN A 1 98 ? 3.814 -2.936 -15.902 1.00 95.00 98 GLN A N 1
ATOM 809 C CA . GLN A 1 98 ? 2.370 -3.145 -15.886 1.00 95.00 98 GLN A CA 1
ATOM 810 C C . GLN A 1 98 ? 1.992 -4.398 -15.089 1.00 95.00 98 GLN A C 1
ATOM 812 O O . GLN A 1 98 ? 1.001 -4.365 -14.359 1.00 95.00 98 GLN A O 1
ATOM 817 N N . ARG A 1 99 ? 2.789 -5.471 -15.174 1.00 95.25 99 ARG A N 1
ATOM 818 C CA . ARG A 1 99 ? 2.590 -6.688 -14.378 1.00 95.25 99 ARG A CA 1
ATOM 819 C C . ARG A 1 99 ? 2.812 -6.432 -12.889 1.00 95.25 99 ARG A C 1
ATOM 821 O O . ARG A 1 99 ? 1.976 -6.844 -12.088 1.00 95.25 99 ARG A O 1
ATOM 828 N N . GLU A 1 100 ? 3.885 -5.734 -12.515 1.00 94.00 100 GLU A N 1
ATOM 829 C CA . GLU A 1 100 ? 4.139 -5.401 -11.105 1.00 94.00 100 GLU A CA 1
ATOM 830 C C . GLU A 1 100 ? 3.050 -4.498 -10.520 1.00 94.00 100 GLU A C 1
ATOM 832 O O . GLU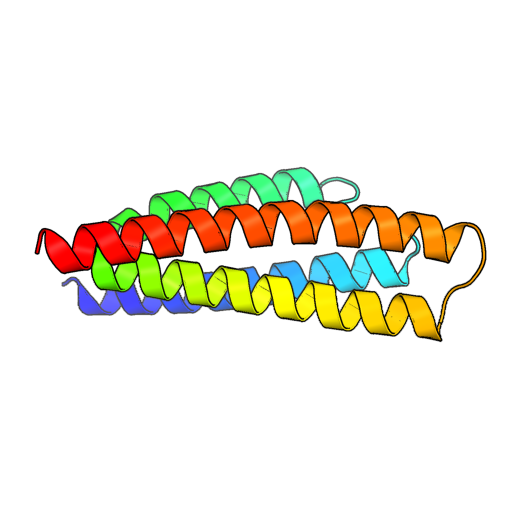 A 1 100 ? 2.505 -4.795 -9.459 1.00 94.00 100 GLU A O 1
ATOM 837 N N . ILE A 1 101 ? 2.676 -3.439 -11.242 1.00 94.88 101 ILE A N 1
ATOM 838 C CA . ILE A 1 101 ? 1.622 -2.503 -10.832 1.00 94.88 101 ILE A CA 1
ATOM 839 C C . ILE A 1 101 ? 0.281 -3.227 -10.713 1.00 94.88 101 ILE A C 1
ATOM 841 O O . ILE A 1 101 ? -0.473 -2.974 -9.777 1.00 94.88 101 ILE A O 1
ATOM 845 N N . HIS A 1 102 ? -0.043 -4.118 -11.653 1.00 95.19 102 HIS A N 1
ATOM 846 C CA . HIS A 1 102 ? -1.284 -4.883 -11.604 1.00 95.19 102 HIS A CA 1
ATOM 847 C C . HIS A 1 102 ? -1.329 -5.806 -10.385 1.00 95.19 102 HIS A C 1
ATOM 849 O O . HIS A 1 102 ? -2.314 -5.779 -9.651 1.00 95.19 102 HIS A O 1
ATOM 855 N N . ARG A 1 103 ? -0.255 -6.564 -10.133 1.00 93.69 103 ARG A N 1
ATOM 856 C CA . ARG A 1 103 ? -0.143 -7.442 -8.962 1.00 93.69 103 ARG A CA 1
ATOM 857 C C . ARG A 1 103 ? -0.374 -6.663 -7.666 1.00 93.69 103 ARG A C 1
ATOM 859 O O . ARG A 1 103 ? -1.214 -7.054 -6.860 1.00 93.69 103 ARG A O 1
ATOM 866 N N . ASP A 1 104 ? 0.315 -5.539 -7.489 1.00 91.88 104 ASP A N 1
ATOM 867 C CA . ASP A 1 104 ? 0.212 -4.749 -6.261 1.00 91.88 104 ASP A CA 1
ATOM 868 C C . ASP A 1 104 ? -1.174 -4.091 -6.120 1.00 91.88 104 ASP A C 1
ATOM 870 O O . ASP A 1 104 ? -1.745 -4.097 -5.028 1.00 91.88 104 ASP A O 1
ATOM 874 N N . LYS A 1 105 ? -1.787 -3.626 -7.221 1.00 95.12 105 LYS A N 1
ATOM 875 C CA . LYS A 1 105 ? -3.179 -3.140 -7.217 1.00 95.12 105 LYS A CA 1
ATOM 876 C C . LYS A 1 105 ? -4.178 -4.216 -6.806 1.00 95.12 105 LYS A C 1
ATOM 878 O O . LYS A 1 105 ? -5.080 -3.912 -6.033 1.00 95.12 105 LYS A O 1
ATOM 883 N N . VAL A 1 106 ? -4.030 -5.454 -7.284 1.00 96.12 106 VAL A N 1
ATOM 884 C CA . VAL A 1 106 ? -4.922 -6.567 -6.912 1.00 96.12 106 VAL A CA 1
ATOM 885 C C . VAL A 1 106 ? -4.892 -6.802 -5.401 1.00 96.12 106 VAL A C 1
ATOM 887 O O . VAL A 1 106 ? -5.952 -6.852 -4.780 1.00 96.12 106 VAL A O 1
ATOM 890 N N . TYR A 1 107 ? -3.709 -6.852 -4.783 1.00 92.25 107 TYR A N 1
ATOM 891 C CA . TYR A 1 107 ? -3.605 -6.985 -3.325 1.00 92.25 107 TYR A CA 1
ATOM 892 C C . TYR A 1 107 ? -4.243 -5.811 -2.574 1.00 92.25 107 TYR A C 1
ATOM 894 O O . TYR A 1 107 ? -4.903 -6.019 -1.552 1.00 92.25 107 TYR A O 1
ATOM 902 N N . ILE A 1 108 ? -4.098 -4.585 -3.083 1.00 94.12 108 ILE A N 1
ATOM 903 C CA . ILE A 1 108 ? -4.734 -3.405 -2.487 1.00 94.12 108 ILE A CA 1
ATOM 904 C C . ILE A 1 108 ? -6.260 -3.489 -2.612 1.00 94.12 108 ILE A C 1
ATOM 906 O O . ILE A 1 108 ? -6.953 -3.253 -1.626 1.00 94.12 108 ILE A O 1
ATOM 910 N N . TYR A 1 109 ? -6.796 -3.879 -3.772 1.00 96.56 109 TYR A N 1
ATOM 911 C CA . TYR A 1 109 ? -8.240 -4.046 -3.962 1.00 96.56 109 TYR A CA 1
ATOM 912 C C . TYR A 1 109 ? -8.824 -5.118 -3.042 1.00 96.56 109 TYR A C 1
ATOM 914 O O . TYR A 1 109 ? -9.851 -4.872 -2.412 1.00 96.56 109 TYR A O 1
ATOM 922 N N . LEU A 1 110 ? -8.153 -6.265 -2.906 1.00 96.56 110 LEU A N 1
ATOM 923 C CA . LEU A 1 110 ? -8.554 -7.310 -1.960 1.00 96.56 110 LEU A CA 1
ATOM 924 C C . LEU A 1 110 ? -8.552 -6.789 -0.515 1.00 96.56 110 LEU A C 1
ATOM 926 O O . LEU A 1 110 ? -9.508 -7.018 0.225 1.00 96.56 110 LEU A O 1
ATOM 930 N N . SER A 1 111 ? -7.520 -6.031 -0.134 1.00 93.38 111 SER A N 1
ATOM 931 C CA . SER A 1 111 ? -7.409 -5.437 1.206 1.00 93.38 111 SER A CA 1
ATOM 932 C C . SER A 1 111 ? -8.518 -4.416 1.480 1.00 93.38 111 SER A C 1
ATOM 934 O O . SER A 1 111 ? -9.132 -4.445 2.545 1.00 93.38 111 SER A O 1
ATOM 936 N N . ILE A 1 112 ? -8.819 -3.542 0.513 1.00 95.81 112 ILE A N 1
ATOM 937 C CA . ILE A 1 112 ? -9.925 -2.577 0.600 1.00 95.81 112 ILE A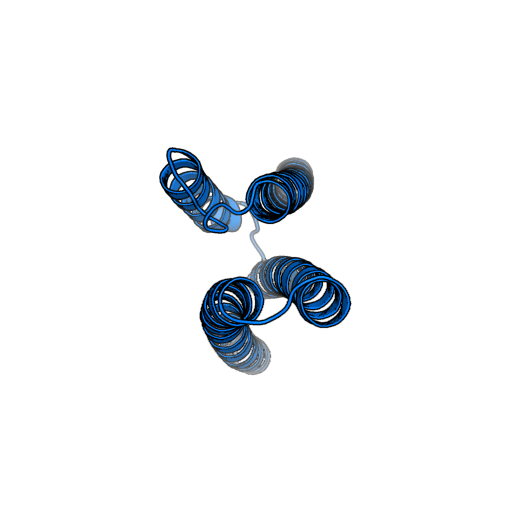 CA 1
ATOM 938 C C . ILE A 1 112 ? -11.262 -3.313 0.721 1.00 95.81 112 ILE A C 1
ATOM 940 O O . ILE A 1 112 ? -12.058 -2.977 1.593 1.00 95.81 112 ILE A O 1
ATOM 944 N N . GLY A 1 113 ? -11.503 -4.333 -0.108 1.00 96.38 113 GLY A N 1
ATOM 945 C CA . GLY A 1 113 ? -12.728 -5.134 -0.053 1.00 96.38 113 GLY A CA 1
ATOM 946 C C . GLY A 1 113 ? -12.942 -5.766 1.323 1.00 96.38 113 GLY A C 1
ATOM 947 O O . GLY A 1 113 ? -14.009 -5.610 1.915 1.00 96.38 113 GLY A O 1
ATOM 948 N N . LEU A 1 114 ? -11.902 -6.396 1.877 1.00 95.62 114 LEU A N 1
ATOM 949 C CA . LEU A 1 114 ? -11.947 -6.985 3.217 1.00 95.62 114 LEU A CA 1
ATOM 950 C C . LEU A 1 114 ? -12.226 -5.935 4.304 1.00 95.62 114 LEU A C 1
ATOM 952 O O . LEU A 1 114 ? -13.005 -6.185 5.227 1.00 95.62 114 LEU A O 1
ATOM 956 N N . LEU A 1 115 ? -11.630 -4.745 4.192 1.00 94.44 115 LEU A N 1
ATOM 957 C CA . LEU A 1 115 ? -11.869 -3.650 5.133 1.00 94.44 115 LEU A CA 1
ATOM 958 C C . LEU A 1 115 ? -13.289 -3.117 5.070 1.00 94.44 115 LEU A C 1
ATOM 960 O O . LEU A 1 115 ? -13.868 -2.855 6.118 1.00 94.44 115 LEU A O 1
ATOM 964 N N . LEU A 1 116 ? -13.851 -2.963 3.872 1.00 94.81 116 LEU A N 1
ATOM 965 C CA . LEU A 1 116 ? -15.228 -2.506 3.705 1.00 94.81 116 LEU A CA 1
ATOM 966 C C . LEU A 1 116 ? -16.209 -3.515 4.302 1.00 94.81 116 LEU A C 1
ATOM 968 O O . LEU A 1 116 ? -17.090 -3.118 5.058 1.00 94.81 116 LEU A O 1
ATOM 972 N N . ILE A 1 117 ? -16.005 -4.813 4.052 1.00 95.62 117 ILE A N 1
ATOM 973 C CA . ILE A 1 117 ? -16.784 -5.884 4.688 1.00 95.62 117 ILE A CA 1
ATOM 974 C C . ILE A 1 117 ? -16.683 -5.774 6.217 1.00 95.62 117 ILE A C 1
ATOM 976 O O . ILE A 1 117 ? -17.699 -5.743 6.907 1.00 95.62 117 ILE A O 1
ATOM 980 N N . THR A 1 118 ? -15.466 -5.642 6.750 1.00 93.94 118 THR A N 1
ATOM 981 C CA . THR A 1 118 ? -15.231 -5.507 8.198 1.00 93.94 118 THR A CA 1
ATOM 982 C C . THR A 1 118 ? -15.901 -4.255 8.775 1.00 93.94 118 THR A C 1
ATOM 984 O O . THR A 1 118 ? -16.494 -4.310 9.849 1.00 93.94 118 THR A O 1
ATOM 987 N N . LEU A 1 119 ? -15.851 -3.127 8.063 1.00 93.06 119 LEU A N 1
ATOM 988 C CA . LEU A 1 119 ? -16.480 -1.874 8.473 1.00 93.06 119 LEU A CA 1
ATOM 989 C C . LEU A 1 119 ? -18.003 -2.006 8.534 1.00 93.06 119 LEU A C 1
ATOM 991 O O . LEU A 1 119 ? -18.609 -1.532 9.492 1.00 93.06 119 LEU A O 1
ATOM 995 N N . VAL A 1 120 ? -18.603 -2.683 7.551 1.00 93.12 120 VAL A N 1
ATOM 996 C CA . VAL A 1 120 ? -20.037 -2.995 7.532 1.00 93.12 120 VAL A CA 1
ATOM 997 C C . VAL A 1 120 ? -20.414 -3.859 8.735 1.00 93.12 120 VAL A C 1
ATOM 999 O O . VAL A 1 120 ? -21.351 -3.512 9.451 1.00 93.12 120 VAL A O 1
ATOM 1002 N N . PHE A 1 121 ? -19.659 -4.926 9.017 1.00 94.31 121 PHE A N 1
ATOM 1003 C CA . PHE A 1 121 ? -19.889 -5.754 10.206 1.00 94.31 121 PHE A CA 1
ATOM 1004 C C . PHE A 1 121 ? -19.835 -4.929 11.491 1.00 94.31 121 PHE A C 1
ATOM 1006 O O . PHE A 1 121 ? -20.784 -4.958 12.266 1.00 94.31 121 PHE A O 1
ATOM 1013 N N . VAL A 1 122 ? -18.777 -4.136 11.682 1.00 92.44 122 VAL A N 1
ATOM 1014 C CA . VAL A 1 122 ? -18.636 -3.281 12.869 1.00 92.44 122 VAL A CA 1
ATOM 1015 C C . VAL A 1 122 ? -19.798 -2.298 12.980 1.00 92.44 122 VAL A C 1
ATOM 1017 O O . VAL A 1 122 ? -20.308 -2.098 14.076 1.00 92.44 122 VAL A O 1
ATOM 1020 N N . TYR A 1 123 ? -20.251 -1.701 11.876 1.00 89.94 123 TYR A N 1
ATOM 1021 C CA . TYR A 1 123 ? -21.387 -0.779 11.887 1.00 89.94 123 TYR A CA 1
ATOM 1022 C C . TYR A 1 123 ? -22.688 -1.441 12.363 1.00 89.94 123 TYR A C 1
ATOM 1024 O O . TYR A 1 123 ? -23.439 -0.817 13.102 1.00 89.94 123 TYR A O 1
ATOM 1032 N N . PHE A 1 124 ? -22.941 -2.696 11.984 1.00 91.12 124 PHE A N 1
ATOM 1033 C CA . PHE A 1 124 ? -24.140 -3.422 12.411 1.00 91.12 124 PHE A CA 1
ATOM 1034 C C . PHE A 1 124 ? -24.035 -4.034 13.815 1.00 91.12 124 PHE A C 1
ATOM 1036 O O . PHE A 1 124 ? -25.063 -4.283 14.439 1.00 91.12 124 PHE A O 1
ATOM 1043 N N . THR A 1 125 ? -22.824 -4.279 14.325 1.00 87.25 125 THR A N 1
ATOM 1044 C CA . THR A 1 125 ? -22.610 -4.889 15.651 1.00 87.25 125 THR A CA 1
ATOM 1045 C C . THR A 1 125 ? -22.281 -3.891 16.767 1.00 87.25 125 THR A C 1
ATOM 1047 O O . THR A 1 125 ? -22.170 -4.314 17.916 1.00 87.25 125 THR A O 1
ATOM 1050 N N . THR A 1 126 ? -22.059 -2.604 16.458 1.00 76.56 126 THR A N 1
ATOM 1051 C CA . THR A 1 126 ? -21.721 -1.545 17.439 1.00 76.56 126 THR A CA 1
ATOM 1052 C C . THR A 1 126 ? -22.513 -0.267 17.239 1.00 76.56 126 THR A C 1
ATOM 1054 O O . THR A 1 126 ? -23.079 0.210 18.241 1.00 76.56 126 THR A O 1
#

Foldseek 3Di:
DLVVLVVVLLVLLVVVLVVLLVQQVVCLVVLHQSCPDCSVVVNVVSVVCNVVSLVSDPDPLVSLVSVLVSLVSVLVSLVVSLVVLVVPDDDPSSVVSNVSSVVVNVVSVVVNVVSVVVNVVVVVVD

pLDDT: mean 89.02, std 6.92, range [53.06, 96.56]

Secondary structure (DSSP, 8-state):
-HHHHHHHHHHHHHHHHHHHHHHHHHHHHTT--TTTTHHHHHHHHHHHHHHHHGGG---HHHHHHHHHHHHHHHHHHHHHHHHHHHHH--HHHHHHHHHHHHHHHHHHHHHHHHHHHHHHHHHHH-